Protein AF-A0A382G3J0-F1 (afdb_monomer_lite)

Foldseek 3Di:
DDDLVLVAAKWWFDDPDWIWIWGRDSVQKIWIDTNNHTDDIWGWDDDPQWIWTDDPQQWTWIWGQDPQSKIKTAWITHRPDTGGDDPVPITIIGGD

Secondary structure (DSSP, 8-state):
---HHHH-EEEEE--SS--EEEEEETTTEEEEEETTEEEEEEEEEEETTEEEEE-GGGEEEEEEE-TTS-EEEEEEEETTEEEEPPGGG-EEEEE-

Organism: NCBI:txid408172

Structure (mmCIF, N/CA/C/O backbone):
data_AF-A0A382G3J0-F1
#
_entry.id   AF-A0A382G3J0-F1
#
loop_
_atom_site.group_PDB
_atom_site.id
_atom_site.type_symbol
_atom_site.label_atom_id
_atom_site.label_alt_id
_atom_site.label_comp_id
_atom_site.label_asym_id
_atom_site.label_entity_id
_atom_site.label_seq_id
_atom_site.pdbx_PDB_ins_code
_atom_site.Cartn_x
_atom_site.Cartn_y
_atom_site.Cartn_z
_atom_site.occupancy
_atom_site.B_iso_or_equiv
_atom_site.auth_seq_id
_atom_site.auth_comp_id
_atom_site.auth_asym_id
_atom_site.auth_atom_id
_atom_site.pdbx_PDB_model_num
ATOM 1 N N . MET A 1 1 ? -17.448 1.077 7.717 1.00 72.62 1 MET A N 1
ATOM 2 C CA . MET A 1 1 ? -16.277 1.838 8.197 1.00 72.62 1 MET A CA 1
ATOM 3 C C . MET A 1 1 ? -15.090 0.900 8.153 1.00 72.62 1 MET A C 1
ATOM 5 O O . MET A 1 1 ? -15.220 -0.214 8.652 1.00 72.62 1 MET A O 1
ATOM 9 N N . LEU A 1 2 ? -14.009 1.291 7.477 1.00 85.75 2 LEU A N 1
ATOM 10 C CA . LEU A 1 2 ? -12.788 0.490 7.434 1.00 85.75 2 LEU A CA 1
ATOM 11 C C . LEU A 1 2 ? -12.072 0.581 8.790 1.00 85.75 2 LEU A C 1
ATOM 13 O O . LEU A 1 2 ? -12.066 1.637 9.418 1.00 85.75 2 LEU A O 1
ATOM 17 N N . GLU A 1 3 ? -11.508 -0.533 9.244 1.00 88.56 3 GLU A N 1
ATOM 18 C CA . GLU A 1 3 ? -10.870 -0.669 10.556 1.00 88.56 3 GLU A CA 1
ATOM 19 C C . GLU A 1 3 ? -9.390 -1.027 10.379 1.00 88.56 3 GLU A C 1
ATOM 21 O O . GLU A 1 3 ? -9.001 -1.635 9.378 1.00 88.56 3 GLU A O 1
ATOM 26 N N . ALA A 1 4 ? -8.556 -0.608 11.335 1.00 88.44 4 ALA A N 1
ATOM 27 C CA . ALA A 1 4 ? -7.104 -0.757 11.250 1.00 88.44 4 ALA A CA 1
ATOM 28 C C . ALA A 1 4 ? -6.659 -2.229 11.182 1.00 88.44 4 ALA A C 1
ATOM 30 O O . ALA A 1 4 ? -5.733 -2.546 10.444 1.00 88.44 4 ALA A O 1
ATOM 31 N N . ASP A 1 5 ? -7.355 -3.129 11.877 1.00 90.75 5 ASP A N 1
ATOM 32 C CA . ASP A 1 5 ? -7.106 -4.579 11.905 1.00 90.75 5 ASP A CA 1
ATOM 33 C C . ASP A 1 5 ? -7.249 -5.257 10.528 1.00 90.75 5 ASP A C 1
ATOM 35 O O . ASP A 1 5 ? -6.563 -6.232 10.220 1.00 90.75 5 ASP A O 1
ATOM 39 N N . LYS A 1 6 ? -8.110 -4.723 9.655 1.00 90.00 6 LYS A N 1
ATOM 40 C CA . LYS A 1 6 ? -8.275 -5.213 8.277 1.00 90.00 6 LYS A CA 1
ATOM 41 C C . LYS A 1 6 ? -7.112 -4.799 7.379 1.00 90.00 6 LYS A C 1
ATOM 43 O O . LYS A 1 6 ? -6.798 -5.504 6.416 1.00 90.00 6 LYS A O 1
ATOM 48 N N . ILE A 1 7 ? -6.479 -3.674 7.705 1.00 93.81 7 ILE A N 1
ATOM 49 C CA . ILE A 1 7 ? -5.379 -3.070 6.948 1.00 93.81 7 ILE A CA 1
ATOM 50 C C . ILE A 1 7 ? -4.029 -3.595 7.425 1.00 93.81 7 ILE A C 1
ATOM 52 O O . ILE A 1 7 ? -3.114 -3.733 6.620 1.00 93.81 7 ILE A O 1
ATOM 56 N N . THR A 1 8 ? -3.874 -3.879 8.717 1.00 95.88 8 THR A N 1
ATOM 57 C CA . THR A 1 8 ? -2.585 -4.307 9.250 1.00 95.88 8 THR A CA 1
ATOM 58 C C . THR A 1 8 ? -2.141 -5.626 8.631 1.00 95.88 8 THR A C 1
ATOM 60 O O . THR A 1 8 ? -2.935 -6.529 8.331 1.00 95.88 8 THR A O 1
ATOM 63 N N . GLY A 1 9 ? -0.838 -5.717 8.379 1.00 96.31 9 GLY A N 1
ATOM 64 C CA . GLY A 1 9 ? -0.231 -6.865 7.725 1.00 96.31 9 GLY A CA 1
ATOM 65 C C . GLY A 1 9 ? 0.753 -6.488 6.629 1.00 96.31 9 GLY A C 1
ATOM 66 O O . GLY A 1 9 ? 1.117 -5.328 6.435 1.00 96.31 9 GLY A O 1
ATOM 67 N N . THR A 1 10 ? 1.209 -7.520 5.927 1.00 96.75 10 THR A N 1
ATOM 68 C CA . THR A 1 10 ? 2.213 -7.406 4.875 1.00 96.75 10 THR A CA 1
ATOM 69 C C . THR A 1 10 ? 1.575 -7.641 3.517 1.00 96.75 10 THR A C 1
ATOM 71 O O . THR A 1 10 ? 0.844 -8.611 3.328 1.00 96.75 10 THR A O 1
ATOM 74 N N . TYR A 1 11 ? 1.900 -6.780 2.561 1.00 95.88 11 TYR A N 1
ATOM 75 C CA . TYR A 1 11 ? 1.403 -6.839 1.197 1.00 95.88 11 TYR A CA 1
ATOM 76 C C . TYR A 1 11 ? 2.556 -6.808 0.209 1.00 95.88 11 TYR A C 1
ATOM 78 O O . TYR A 1 11 ? 3.537 -6.102 0.430 1.00 95.88 11 TYR A O 1
ATOM 86 N N . THR A 1 12 ? 2.435 -7.528 -0.903 1.00 94.38 12 THR A N 1
ATOM 87 C CA . THR A 1 12 ? 3.457 -7.545 -1.958 1.00 94.38 12 THR A CA 1
ATOM 88 C C . THR A 1 12 ? 2.863 -7.339 -3.335 1.00 94.38 12 THR A C 1
ATOM 90 O O . THR A 1 12 ? 1.769 -7.820 -3.635 1.00 94.38 12 THR A O 1
ATOM 93 N N . SER A 1 13 ? 3.597 -6.638 -4.198 1.00 88.31 13 SER A N 1
ATOM 94 C CA . SER A 1 13 ? 3.321 -6.639 -5.634 1.00 88.31 13 SER A CA 1
ATOM 95 C C . SER A 1 13 ? 4.361 -7.495 -6.341 1.00 88.31 13 SER A C 1
ATOM 97 O O . SER A 1 13 ? 5.551 -7.183 -6.300 1.00 88.31 13 SER A O 1
ATOM 99 N N . THR A 1 14 ? 3.914 -8.542 -7.026 1.00 68.81 14 THR A N 1
ATOM 100 C CA . THR A 1 14 ? 4.757 -9.319 -7.934 1.00 68.81 14 THR A CA 1
ATOM 101 C C . THR A 1 14 ? 4.511 -8.829 -9.361 1.00 68.81 14 THR A C 1
ATOM 103 O O . THR A 1 14 ? 3.494 -9.128 -9.981 1.00 68.81 14 THR A O 1
ATOM 106 N N . GLY A 1 15 ? 5.421 -7.999 -9.866 1.00 65.19 15 GLY A N 1
ATOM 107 C CA . GLY A 1 15 ? 5.438 -7.514 -11.247 1.00 65.19 15 GLY A CA 1
ATOM 108 C C . GLY A 1 15 ? 6.852 -7.611 -11.828 1.00 65.19 15 GLY A C 1
ATOM 109 O O . GLY A 1 15 ? 7.786 -7.896 -11.080 1.00 65.19 15 GLY A O 1
ATOM 110 N N . PRO A 1 16 ? 7.041 -7.411 -13.144 1.00 53.47 16 PRO A N 1
ATOM 111 C CA . PRO A 1 16 ? 8.379 -7.358 -13.724 1.00 53.47 16 PRO A CA 1
ATOM 112 C C . PRO A 1 16 ? 9.150 -6.160 -13.145 1.00 53.47 16 PRO A C 1
ATOM 114 O O . PRO A 1 16 ? 8.722 -5.019 -13.311 1.00 53.47 16 PRO A O 1
ATOM 117 N N . GLY A 1 17 ? 10.268 -6.425 -12.465 1.00 67.19 17 GLY A N 1
ATOM 118 C CA . GLY A 1 17 ? 11.074 -5.421 -11.762 1.00 67.19 17 GLY A CA 1
ATOM 119 C C . GLY A 1 17 ? 11.246 -5.758 -10.281 1.00 67.19 17 GLY A C 1
ATOM 120 O O . GLY A 1 17 ? 11.188 -6.928 -9.904 1.00 67.19 17 GLY A O 1
ATOM 121 N N . ASP A 1 18 ? 11.464 -4.735 -9.456 1.00 75.12 18 ASP A N 1
ATOM 122 C CA . ASP A 1 18 ? 11.659 -4.916 -8.019 1.00 75.12 18 ASP A CA 1
ATOM 123 C C . ASP A 1 18 ? 10.375 -5.350 -7.306 1.00 75.12 18 ASP A C 1
ATOM 125 O O . ASP A 1 18 ? 9.274 -4.855 -7.583 1.00 75.12 18 ASP A O 1
ATOM 129 N N . VAL A 1 19 ? 10.529 -6.242 -6.328 1.00 77.56 19 VAL A N 1
ATOM 130 C CA . VAL A 1 19 ? 9.424 -6.652 -5.462 1.00 77.56 19 VAL A CA 1
ATOM 131 C C . VAL A 1 19 ? 9.222 -5.584 -4.401 1.00 77.56 19 VA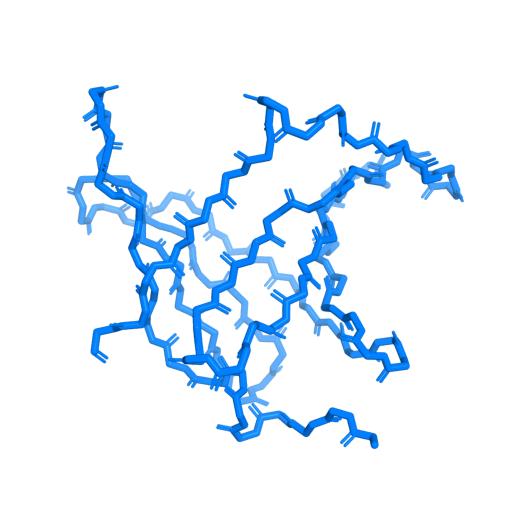L A C 1
ATOM 133 O O . VAL A 1 19 ? 10.054 -5.399 -3.511 1.00 77.56 19 VAL A O 1
ATOM 136 N N . TRP A 1 20 ? 8.082 -4.903 -4.483 1.00 88.69 20 TRP A N 1
ATOM 137 C CA . TRP A 1 20 ? 7.639 -3.998 -3.434 1.00 88.69 20 TRP A CA 1
ATOM 138 C C . TRP A 1 20 ? 6.899 -4.7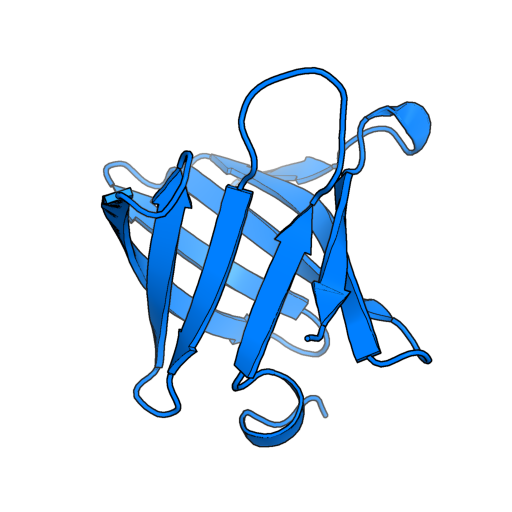65 -2.353 1.00 88.69 20 TRP A C 1
ATOM 140 O O . TRP A 1 20 ? 5.954 -5.508 -2.639 1.00 88.69 20 TRP A O 1
ATOM 150 N N . LYS A 1 21 ? 7.287 -4.507 -1.108 1.00 94.06 21 LYS A N 1
ATOM 151 C CA . LYS A 1 21 ? 6.605 -4.981 0.092 1.00 94.06 21 LYS A CA 1
ATOM 152 C C . LYS A 1 21 ? 6.161 -3.786 0.928 1.00 94.06 21 LYS A C 1
ATOM 154 O O . LYS A 1 21 ? 6.937 -2.863 1.163 1.00 94.06 21 LYS A O 1
ATOM 159 N N . LEU A 1 22 ? 4.902 -3.810 1.348 1.00 95.12 22 LEU A N 1
ATOM 160 C CA . LEU A 1 22 ? 4.261 -2.807 2.193 1.00 95.12 22 LEU A CA 1
ATOM 161 C C . LEU A 1 22 ? 3.892 -3.468 3.520 1.00 95.12 22 LEU A C 1
ATOM 163 O O . LEU A 1 22 ? 3.200 -4.485 3.512 1.00 95.12 22 LEU A O 1
ATOM 167 N N . VAL A 1 23 ? 4.338 -2.911 4.642 1.00 96.88 23 VAL A N 1
ATOM 168 C CA . VAL A 1 23 ? 4.026 -3.416 5.985 1.00 96.88 23 VAL A CA 1
ATOM 169 C C . VAL A 1 23 ? 3.235 -2.350 6.733 1.00 96.88 23 VAL A C 1
ATOM 171 O O . VAL A 1 23 ? 3.784 -1.323 7.124 1.00 96.88 23 VAL A O 1
ATOM 174 N N . PHE A 1 24 ? 1.936 -2.588 6.909 1.00 96.62 24 PHE A N 1
ATOM 175 C CA . PHE A 1 24 ? 1.040 -1.715 7.665 1.00 96.62 24 PHE A CA 1
ATOM 176 C C . PHE A 1 24 ? 1.013 -2.148 9.132 1.00 96.62 24 PHE A C 1
ATOM 178 O O . PHE A 1 24 ? 0.550 -3.245 9.458 1.00 96.62 24 PHE A O 1
ATOM 185 N N . LEU A 1 25 ? 1.503 -1.279 10.012 1.00 95.69 25 LEU A N 1
ATOM 186 C CA . LEU A 1 25 ? 1.557 -1.480 11.458 1.00 95.69 25 LEU A CA 1
ATOM 187 C C . LEU A 1 25 ? 0.375 -0.781 12.145 1.00 95.69 25 LEU A C 1
ATOM 189 O O . LEU A 1 25 ? -0.044 0.292 11.714 1.00 95.69 25 LEU A O 1
ATOM 193 N N . GLU A 1 26 ? -0.121 -1.343 13.254 1.00 90.31 26 GLU A N 1
ATOM 194 C CA . GLU A 1 26 ? -1.295 -0.830 13.999 1.00 90.31 26 GLU A CA 1
ATOM 195 C C . GLU A 1 26 ? -1.133 0.612 14.496 1.00 90.31 26 GLU A C 1
ATOM 197 O O . GLU A 1 26 ? -2.113 1.306 14.743 1.00 90.31 26 GLU A O 1
ATOM 202 N N . GLN A 1 27 ? 0.108 1.083 14.607 1.00 88.88 27 GLN A N 1
ATOM 203 C CA . GLN A 1 27 ? 0.458 2.420 15.081 1.00 88.88 27 GLN A CA 1
ATOM 204 C C . GLN A 1 27 ? 0.297 3.516 14.011 1.00 88.88 27 GLN A C 1
ATOM 206 O O . GLN A 1 27 ? 0.721 4.643 14.242 1.00 88.88 27 GLN A O 1
ATOM 211 N N . GLY A 1 28 ? -0.274 3.206 12.840 1.00 93.00 28 GLY A N 1
ATOM 212 C CA . GLY A 1 28 ? -0.389 4.168 11.735 1.00 93.00 28 GLY A CA 1
ATOM 213 C C . GLY A 1 28 ? 0.895 4.311 10.914 1.00 93.00 28 GLY A C 1
ATOM 214 O O . GLY A 1 28 ? 1.040 5.260 10.150 1.00 93.00 28 GLY A O 1
ATOM 215 N N . ILE A 1 29 ? 1.827 3.364 11.051 1.00 95.44 29 ILE A N 1
ATOM 216 C CA . ILE A 1 29 ? 3.109 3.356 10.340 1.00 95.44 29 ILE A CA 1
ATOM 217 C C . ILE A 1 29 ? 3.029 2.404 9.144 1.00 95.44 29 ILE A C 1
ATOM 219 O O . ILE A 1 29 ? 2.529 1.283 9.262 1.00 95.44 29 ILE A O 1
ATOM 223 N N . LEU A 1 30 ? 3.515 2.859 7.991 1.00 95.94 30 LEU A N 1
ATOM 224 C CA . LEU A 1 30 ? 3.734 2.061 6.792 1.00 95.94 30 LEU A CA 1
ATOM 225 C C . LEU A 1 30 ? 5.238 1.953 6.541 1.00 95.94 30 LEU A C 1
ATOM 227 O O . LEU A 1 30 ? 5.881 2.952 6.228 1.00 95.94 30 LEU A O 1
ATOM 231 N N . GLU A 1 31 ? 5.780 0.741 6.581 1.00 96.00 31 GLU A N 1
ATOM 232 C CA . GLU A 1 31 ? 7.130 0.468 6.085 1.00 96.00 31 GLU A CA 1
ATOM 233 C C . GLU A 1 31 ? 7.075 -0.010 4.634 1.00 96.00 31 GLU A C 1
ATOM 235 O O . GLU A 1 31 ? 6.226 -0.817 4.246 1.00 96.00 31 GLU A O 1
ATOM 240 N N . THR A 1 32 ? 8.002 0.480 3.819 1.00 93.44 32 THR A N 1
ATOM 241 C CA . THR A 1 32 ? 8.166 0.046 2.432 1.00 93.44 32 THR A CA 1
ATOM 242 C C . THR A 1 32 ? 9.514 -0.626 2.264 1.00 93.44 32 THR A C 1
ATOM 244 O O . THR A 1 32 ? 10.521 -0.146 2.785 1.00 93.44 32 THR A O 1
ATOM 247 N N . HIS A 1 33 ? 9.535 -1.733 1.530 1.00 93.75 33 HIS A N 1
ATOM 248 C CA . HIS A 1 33 ? 10.755 -2.448 1.185 1.00 93.75 33 HIS A CA 1
ATOM 249 C C . HIS A 1 33 ? 10.813 -2.697 -0.316 1.00 93.75 33 HIS A C 1
ATOM 251 O O . HIS A 1 33 ? 9.780 -2.918 -0.957 1.00 93.75 33 HIS A O 1
ATOM 257 N N . ILE A 1 34 ? 12.033 -2.697 -0.842 1.00 90.94 34 ILE A N 1
ATOM 258 C CA . ILE A 1 34 ? 12.358 -3.037 -2.224 1.00 90.94 34 ILE A CA 1
ATOM 259 C C . ILE A 1 34 ? 13.353 -4.193 -2.153 1.00 90.94 34 ILE A C 1
ATOM 261 O O . ILE A 1 34 ? 14.414 -4.039 -1.557 1.00 90.94 34 ILE A O 1
ATOM 265 N N . ASN A 1 35 ? 13.002 -5.353 -2.715 1.00 87.56 35 ASN A N 1
ATOM 266 C CA . ASN A 1 35 ? 13.840 -6.562 -2.667 1.00 87.56 35 ASN A CA 1
ATOM 267 C C . ASN A 1 35 ? 14.303 -6.911 -1.232 1.00 87.56 35 ASN A C 1
ATOM 269 O O . ASN A 1 35 ? 15.480 -7.146 -0.983 1.00 87.56 35 ASN A O 1
ATOM 273 N N . ASP A 1 36 ? 13.352 -6.898 -0.289 1.00 86.50 36 ASP A N 1
ATOM 274 C CA . ASP A 1 36 ? 13.522 -7.145 1.156 1.00 86.50 36 ASP A CA 1
ATOM 275 C C . ASP A 1 36 ? 14.334 -6.105 1.955 1.00 86.50 36 ASP A C 1
ATOM 277 O O . ASP A 1 36 ? 14.307 -6.124 3.189 1.00 86.50 36 ASP A O 1
ATOM 281 N N . GLU A 1 37 ? 14.942 -5.111 1.310 1.00 91.62 37 GLU A N 1
ATOM 282 C CA . GLU A 1 37 ? 15.626 -4.011 1.995 1.00 91.62 37 GLU A CA 1
ATOM 283 C C . GLU A 1 37 ? 14.648 -2.884 2.358 1.00 91.62 37 GLU A C 1
ATOM 285 O O . GLU A 1 37 ? 13.849 -2.449 1.523 1.00 91.62 37 GLU A O 1
ATOM 290 N N . LYS A 1 38 ? 14.691 -2.398 3.613 1.00 92.94 38 LYS A N 1
ATOM 291 C CA . LYS A 1 38 ? 13.849 -1.270 4.060 1.00 92.94 38 LYS A CA 1
ATOM 292 C C . LYS A 1 38 ? 14.216 -0.030 3.247 1.00 92.94 38 LYS A C 1
ATOM 294 O O . LYS A 1 38 ? 15.358 0.416 3.262 1.00 92.94 38 LYS A O 1
ATOM 299 N N . HIS A 1 39 ? 13.226 0.523 2.560 1.00 91.81 39 HIS A N 1
ATOM 300 C CA . HIS A 1 39 ? 13.387 1.658 1.664 1.00 91.81 39 HIS A CA 1
ATOM 301 C C . HIS A 1 39 ? 12.959 2.968 2.328 1.00 91.81 39 HIS A C 1
ATOM 303 O O . HIS A 1 39 ? 13.716 3.932 2.319 1.00 91.81 39 HIS A O 1
ATOM 309 N N . ASN A 1 40 ? 11.757 3.005 2.907 1.00 92.94 40 ASN A N 1
ATOM 310 C CA . ASN A 1 40 ? 11.187 4.196 3.540 1.00 92.94 40 ASN A CA 1
ATOM 311 C C . ASN A 1 40 ? 10.111 3.832 4.568 1.00 92.94 40 ASN A C 1
ATOM 313 O O . ASN A 1 40 ? 9.583 2.718 4.563 1.00 92.94 40 ASN A O 1
ATOM 317 N N . GLU A 1 41 ? 9.756 4.809 5.399 1.00 94.56 41 GLU A N 1
ATOM 318 C CA . GLU A 1 41 ? 8.665 4.747 6.368 1.00 94.56 41 GLU A CA 1
ATOM 319 C C . GLU A 1 41 ? 7.741 5.958 6.194 1.00 94.56 41 GLU A C 1
ATOM 321 O O . GLU A 1 41 ? 8.212 7.072 5.964 1.00 94.56 41 GLU A O 1
ATOM 326 N N . TYR A 1 42 ? 6.432 5.734 6.290 1.00 94.12 42 TYR A N 1
ATOM 327 C CA . TYR A 1 42 ? 5.396 6.749 6.109 1.00 94.12 42 TYR A CA 1
ATOM 328 C C . TYR A 1 42 ? 4.317 6.626 7.179 1.00 94.12 42 TYR A C 1
ATOM 330 O O . TYR A 1 42 ? 4.170 5.582 7.815 1.00 94.12 42 TYR A O 1
ATOM 338 N N . GLN A 1 43 ? 3.523 7.682 7.334 1.00 94.62 43 GLN A N 1
ATOM 339 C CA . GLN A 1 43 ? 2.302 7.637 8.131 1.00 94.62 43 GLN A CA 1
ATOM 340 C C . GLN A 1 43 ? 1.108 7.292 7.240 1.00 94.62 43 GLN A C 1
ATOM 342 O O . GLN A 1 43 ? 1.056 7.681 6.068 1.00 94.62 43 GLN A O 1
ATOM 347 N N . TRP A 1 44 ? 0.138 6.573 7.799 1.00 95.50 44 TRP A N 1
ATOM 348 C CA . TRP A 1 44 ? -1.123 6.274 7.135 1.00 95.50 44 TRP A CA 1
ATOM 349 C C . TRP A 1 44 ? -2.323 6.522 8.039 1.00 95.50 44 TRP A C 1
ATOM 351 O O . TRP A 1 44 ? -2.256 6.392 9.260 1.00 95.50 44 TR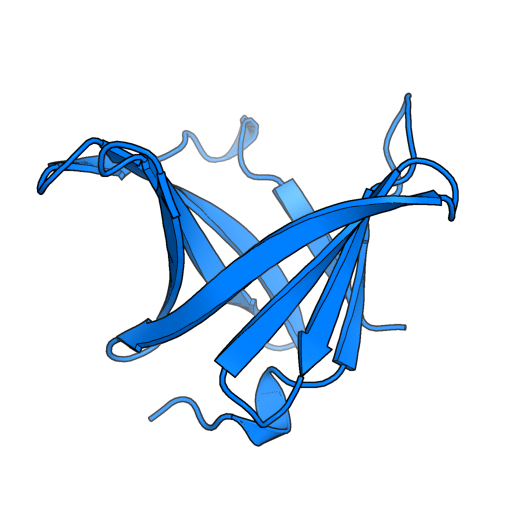P A O 1
ATOM 361 N N . LYS A 1 45 ? -3.453 6.854 7.415 1.00 94.25 45 LYS A N 1
ATOM 362 C CA . LYS A 1 45 ? -4.740 7.032 8.094 1.00 94.25 45 LYS A CA 1
ATOM 363 C C . LYS A 1 45 ? -5.893 6.506 7.251 1.00 94.25 45 LYS A C 1
ATOM 365 O O . LYS A 1 45 ? -5.790 6.409 6.028 1.00 94.25 45 LYS A O 1
ATOM 370 N N . ILE A 1 46 ? -7.002 6.200 7.916 1.00 94.69 46 ILE A N 1
ATOM 371 C CA . ILE A 1 46 ? -8.251 5.799 7.265 1.00 94.69 46 ILE A CA 1
ATOM 372 C C . ILE A 1 46 ? -9.099 7.044 7.023 1.00 94.69 46 ILE A C 1
ATOM 374 O O . ILE A 1 46 ? -9.372 7.803 7.953 1.00 94.69 46 ILE A O 1
ATOM 378 N N . VAL A 1 47 ? -9.549 7.232 5.786 1.00 93.69 47 VAL A N 1
ATOM 379 C CA . VAL A 1 47 ? -10.491 8.287 5.400 1.00 93.69 47 VAL A CA 1
ATOM 380 C C . VAL A 1 47 ? -11.682 7.620 4.716 1.00 93.69 47 VAL A C 1
ATOM 382 O O . VAL A 1 47 ? -11.621 7.244 3.549 1.00 93.69 47 VAL A O 1
ATOM 385 N N . GLY A 1 48 ? -12.768 7.417 5.466 1.00 94.12 48 GLY A N 1
ATOM 386 C CA . GLY A 1 48 ? -13.938 6.675 4.988 1.00 94.12 48 GLY A CA 1
ATOM 387 C C . GLY A 1 48 ? -13.625 5.195 4.738 1.00 94.12 48 GLY A C 1
ATOM 388 O O . GLY A 1 48 ? -13.546 4.405 5.680 1.00 94.12 48 GLY A O 1
ATOM 389 N N . GLU A 1 49 ? -13.476 4.826 3.466 1.00 94.12 49 GLU A N 1
ATOM 390 C CA . GLU A 1 49 ? -13.140 3.465 3.007 1.00 94.12 49 GLU A CA 1
ATOM 391 C C . GLU A 1 49 ? -11.740 3.385 2.373 1.00 94.12 49 GLU A C 1
ATOM 393 O O . GLU A 1 49 ? -11.340 2.346 1.850 1.00 94.12 49 GLU A O 1
ATOM 398 N N . GLU A 1 50 ? -10.985 4.483 2.426 1.00 96.12 50 GLU A N 1
ATOM 399 C CA . GLU A 1 50 ? -9.673 4.613 1.804 1.00 96.12 50 GLU A CA 1
ATOM 400 C C . GLU A 1 50 ? -8.559 4.679 2.847 1.00 96.12 50 GLU A C 1
ATOM 402 O O . GLU A 1 50 ? -8.747 5.130 3.979 1.00 96.12 50 GLU A O 1
ATOM 407 N N . ILE A 1 51 ? -7.365 4.283 2.420 1.00 96.38 51 ILE A N 1
ATOM 408 C CA . ILE A 1 51 ? -6.121 4.414 3.170 1.00 96.38 51 ILE A CA 1
ATOM 409 C C . ILE A 1 51 ? -5.300 5.510 2.504 1.00 96.38 51 ILE A C 1
ATOM 411 O O . ILE A 1 51 ? -4.956 5.408 1.325 1.00 96.38 51 ILE A O 1
ATOM 415 N N . HIS A 1 52 ? -4.991 6.560 3.253 1.00 95.62 52 HIS A N 1
ATOM 416 C CA . HIS A 1 52 ? -4.218 7.702 2.776 1.00 95.62 52 HIS A CA 1
ATOM 417 C C . HIS A 1 52 ? -2.817 7.626 3.370 1.00 95.62 52 HIS A C 1
ATOM 419 O O . HIS A 1 52 ? -2.676 7.572 4.590 1.00 95.62 52 HIS A O 1
ATOM 425 N N . ILE A 1 53 ? -1.801 7.598 2.507 1.00 94.88 53 ILE A N 1
ATOM 426 C CA . ILE A 1 53 ? -0.386 7.637 2.886 1.00 94.88 53 ILE A CA 1
ATOM 427 C C . ILE A 1 53 ? 0.123 9.057 2.711 1.00 94.88 53 ILE A C 1
ATOM 429 O O . ILE A 1 53 ? 0.034 9.604 1.609 1.00 94.88 53 ILE A O 1
ATOM 433 N N . GLU A 1 54 ? 0.704 9.608 3.769 1.00 87.62 54 GLU A N 1
ATOM 434 C CA . GLU A 1 54 ? 1.324 10.928 3.760 1.00 87.62 54 GLU A CA 1
ATOM 435 C C . GLU A 1 54 ? 2.841 10.781 3.601 1.00 87.62 54 GLU A C 1
ATOM 437 O O . GLU A 1 54 ? 3.513 10.130 4.405 1.00 87.62 54 GLU A O 1
ATOM 442 N N . ALA A 1 55 ? 3.381 11.375 2.539 1.00 84.12 55 ALA A N 1
ATOM 443 C CA . ALA A 1 55 ? 4.810 11.543 2.328 1.00 84.12 55 ALA A CA 1
ATOM 444 C C . ALA A 1 55 ? 5.190 13.031 2.427 1.00 84.12 55 ALA A C 1
ATOM 446 O O . ALA A 1 55 ? 4.345 13.916 2.575 1.00 84.12 55 ALA A O 1
ATOM 447 N N . ASN A 1 56 ? 6.492 13.311 2.357 1.00 79.62 56 ASN A N 1
ATOM 448 C CA . ASN A 1 56 ? 7.005 14.677 2.424 1.00 79.62 56 ASN A CA 1
ATOM 449 C C . ASN A 1 56 ? 6.462 15.551 1.280 1.00 79.62 56 ASN A C 1
ATOM 451 O O . ASN A 1 56 ? 6.176 15.065 0.185 1.00 79.62 56 ASN A O 1
ATOM 455 N N . GLU A 1 57 ? 6.386 16.860 1.539 1.00 81.69 57 GLU A N 1
ATOM 456 C CA . GLU A 1 57 ? 5.986 17.886 0.560 1.00 81.69 57 GLU A CA 1
ATOM 457 C C . GLU A 1 57 ? 4.547 17.736 0.034 1.00 81.69 57 GLU A C 1
ATOM 459 O O . GLU A 1 57 ? 4.263 18.101 -1.102 1.00 81.69 57 GLU A O 1
ATOM 464 N N . GLY A 1 58 ? 3.634 17.177 0.836 1.00 77.62 58 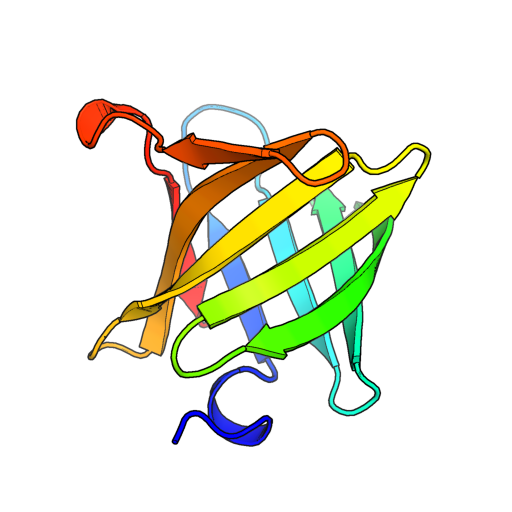GLY A N 1
ATOM 465 C CA . GLY A 1 58 ? 2.228 17.013 0.447 1.00 77.62 58 GLY A CA 1
ATOM 466 C C . GLY A 1 58 ? 1.988 15.897 -0.571 1.00 77.62 58 GLY A C 1
ATOM 467 O O . GLY A 1 58 ? 0.865 15.710 -1.027 1.00 77.62 58 GLY A O 1
ATOM 468 N N . LYS A 1 59 ? 3.020 15.130 -0.929 1.00 90.12 59 LYS A N 1
ATOM 469 C CA . LYS A 1 59 ? 2.868 13.974 -1.811 1.00 90.12 59 LYS A CA 1
ATOM 470 C C . LYS A 1 59 ? 2.270 12.810 -1.040 1.00 90.12 59 LYS A C 1
ATOM 472 O O . LYS A 1 59 ? 2.550 12.615 0.139 1.00 90.12 59 LYS A O 1
ATOM 477 N N . GLY A 1 60 ? 1.498 11.975 -1.718 1.00 93.38 60 GLY A N 1
ATOM 478 C CA . GLY A 1 60 ? 0.902 10.816 -1.070 1.00 93.38 60 GLY A CA 1
ATOM 479 C C . GLY A 1 60 ? 0.344 9.790 -2.032 1.00 93.38 60 GLY A C 1
ATOM 480 O O . GLY A 1 60 ? 0.386 9.933 -3.258 1.00 93.38 60 GLY A O 1
ATOM 481 N N . ARG A 1 61 ? -0.182 8.715 -1.455 1.00 94.25 61 ARG A N 1
ATOM 482 C CA . ARG A 1 61 ? -0.868 7.654 -2.194 1.00 94.25 61 ARG A CA 1
ATOM 483 C C . ARG A 1 61 ? -2.160 7.288 -1.499 1.00 94.25 61 ARG A C 1
ATOM 485 O O . ARG A 1 61 ? -2.217 7.243 -0.275 1.00 94.25 61 ARG A O 1
ATOM 492 N N . VAL A 1 62 ? -3.159 6.958 -2.304 1.00 96.75 62 VAL A N 1
ATOM 493 C CA . VAL A 1 62 ? -4.450 6.470 -1.829 1.00 96.75 62 VAL A CA 1
ATOM 494 C C . VAL A 1 62 ? -4.608 5.0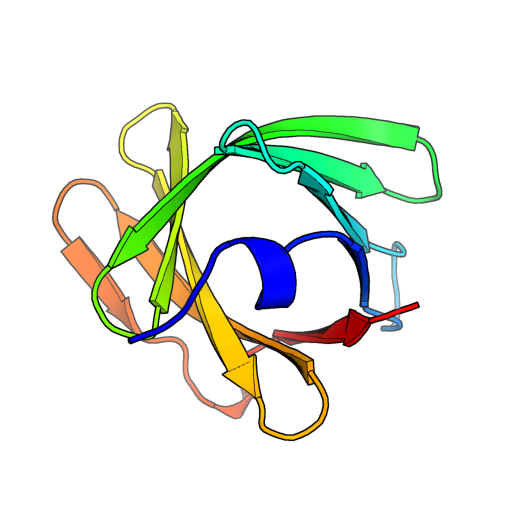15 -2.237 1.00 96.75 62 VAL A C 1
ATOM 496 O O . VAL A 1 62 ? -4.401 4.658 -3.405 1.00 96.75 62 VAL A O 1
ATOM 499 N N . TYR A 1 63 ? -4.981 4.186 -1.268 1.00 96.81 63 TYR A N 1
ATOM 500 C CA . TYR A 1 63 ? -5.283 2.776 -1.463 1.00 96.81 63 TYR A CA 1
ATOM 501 C C . TYR A 1 63 ? -6.713 2.455 -1.042 1.00 96.81 63 TYR A C 1
ATOM 503 O O . TYR A 1 63 ? -7.263 3.082 -0.140 1.00 96.81 63 TYR A O 1
ATOM 511 N N . VAL A 1 64 ? -7.280 1.428 -1.666 1.00 96.69 64 VAL A N 1
ATOM 512 C CA . VAL A 1 64 ? -8.521 0.777 -1.226 1.00 96.69 64 VAL A CA 1
ATOM 513 C C . VAL A 1 64 ? -8.252 -0.684 -0.905 1.00 96.69 64 VAL A C 1
ATOM 515 O O . VAL A 1 64 ? -7.399 -1.310 -1.541 1.00 96.69 64 VAL A O 1
ATOM 518 N N . VAL A 1 65 ? -8.985 -1.212 0.074 1.00 95.69 65 VAL A N 1
ATOM 519 C CA . VAL A 1 65 ? -8.989 -2.640 0.406 1.00 95.69 65 VAL A CA 1
ATOM 520 C C . VAL A 1 65 ? -10.044 -3.333 -0.452 1.00 95.69 65 VAL A C 1
ATOM 522 O O . VAL A 1 65 ? -11.213 -2.958 -0.434 1.00 95.69 65 VAL A O 1
ATOM 525 N N . ASN A 1 66 ? -9.634 -4.343 -1.208 1.00 95.31 66 ASN A N 1
ATOM 526 C CA . ASN A 1 66 ? -10.524 -5.179 -2.004 1.00 95.31 66 ASN A CA 1
ATOM 527 C C . ASN A 1 66 ? -11.185 -6.259 -1.132 1.00 95.31 66 ASN A C 1
ATOM 529 O O . ASN A 1 66 ? -10.702 -6.594 -0.051 1.00 95.31 66 ASN A O 1
ATOM 533 N N . ASN A 1 67 ? -12.263 -6.869 -1.631 1.00 93.50 67 ASN A N 1
ATOM 534 C CA . ASN A 1 67 ? -12.998 -7.919 -0.907 1.00 93.50 67 ASN A CA 1
ATOM 535 C C . ASN A 1 67 ? -12.145 -9.153 -0.561 1.00 93.50 67 ASN A C 1
ATOM 537 O O . ASN A 1 67 ? -12.452 -9.858 0.394 1.00 93.50 67 ASN A O 1
ATOM 541 N N . ASP A 1 68 ? -11.091 -9.422 -1.334 1.00 93.88 68 ASP A N 1
ATOM 542 C CA . ASP A 1 68 ? -10.135 -10.507 -1.087 1.00 93.88 68 ASP A CA 1
ATOM 543 C C . ASP A 1 68 ? -9.027 -10.123 -0.087 1.00 93.88 68 ASP A C 1
ATOM 545 O O . ASP A 1 68 ? -8.096 -10.892 0.143 1.00 93.88 68 ASP A O 1
ATOM 549 N N . GLY A 1 69 ? -9.110 -8.923 0.494 1.00 93.38 69 GLY A N 1
ATOM 550 C CA . GLY A 1 69 ? -8.129 -8.374 1.417 1.00 93.38 69 GLY A CA 1
ATOM 551 C C . GLY A 1 69 ? -6.890 -7.789 0.743 1.00 93.38 69 GLY A C 1
ATOM 552 O O . GLY A 1 69 ? -6.017 -7.322 1.463 1.00 93.38 69 GLY A O 1
ATOM 553 N N . SER A 1 70 ? -6.780 -7.787 -0.592 1.00 95.69 70 SER A N 1
ATOM 554 C CA . SER A 1 70 ? -5.687 -7.113 -1.310 1.00 95.69 70 SER A CA 1
ATOM 555 C C . SER A 1 70 ? -5.849 -5.588 -1.310 1.00 95.69 70 SER A C 1
ATOM 557 O O . SER A 1 70 ? -6.934 -5.068 -1.059 1.00 95.69 70 SER A O 1
ATOM 559 N N . LEU A 1 71 ? -4.772 -4.857 -1.603 1.00 96.06 71 LEU A N 1
ATOM 560 C CA . LEU A 1 71 ? -4.785 -3.394 -1.710 1.00 96.06 71 LEU A CA 1
ATOM 561 C C . LEU A 1 71 ? -4.617 -2.954 -3.155 1.00 96.06 71 LEU A C 1
ATOM 563 O O . LEU A 1 71 ? -3.737 -3.463 -3.841 1.00 96.06 71 LEU A O 1
ATOM 567 N N . THR A 1 72 ? -5.354 -1.938 -3.594 1.00 95.94 72 THR A N 1
ATOM 568 C CA . THR A 1 72 ? -5.126 -1.298 -4.899 1.00 95.94 72 THR A CA 1
ATOM 569 C C . THR A 1 72 ? -4.788 0.174 -4.719 1.00 95.94 72 THR A C 1
ATOM 571 O O . THR A 1 72 ? -5.540 0.905 -4.084 1.00 95.94 72 THR A O 1
ATOM 574 N N . SER A 1 73 ? -3.670 0.623 -5.298 1.00 94.88 73 SER A N 1
ATOM 575 C CA . SER A 1 73 ? -3.334 2.050 -5.390 1.00 94.88 73 SER A CA 1
ATOM 576 C C . SER A 1 73 ? -4.188 2.702 -6.474 1.00 94.88 73 SER A C 1
ATOM 578 O O . SER A 1 73 ? -4.004 2.408 -7.659 1.00 94.88 73 SER A O 1
ATOM 580 N N . ILE A 1 74 ? -5.108 3.579 -6.069 1.00 97.06 74 ILE A N 1
ATOM 581 C CA . ILE A 1 74 ? -6.113 4.180 -6.962 1.00 97.06 74 ILE A CA 1
ATOM 582 C C . ILE A 1 74 ? -5.830 5.638 -7.312 1.00 97.06 74 ILE A C 1
ATOM 584 O O . ILE A 1 74 ? -6.225 6.078 -8.385 1.00 97.06 74 ILE A O 1
ATOM 588 N N . ALA A 1 75 ? -5.116 6.369 -6.458 1.00 96.56 75 ALA A N 1
ATOM 589 C CA . ALA A 1 75 ? -4.825 7.782 -6.666 1.00 96.56 75 ALA A CA 1
ATOM 590 C C . ALA A 1 75 ? -3.491 8.185 -6.024 1.00 96.56 75 ALA A C 1
ATOM 592 O O . ALA A 1 75 ? -2.934 7.467 -5.182 1.00 96.56 75 ALA A O 1
ATOM 593 N N . TYR A 1 76 ? -2.999 9.347 -6.436 1.00 94.62 76 TYR A N 1
ATOM 594 C CA . TYR A 1 76 ? -1.925 10.077 -5.770 1.00 94.62 76 TYR A CA 1
ATOM 595 C C . TYR A 1 76 ? -2.493 11.316 -5.080 1.00 94.62 76 TYR A C 1
ATOM 597 O O . TYR A 1 76 ? -3.531 11.834 -5.498 1.00 94.62 76 TYR A O 1
ATOM 605 N N . LEU A 1 77 ? -1.795 11.776 -4.047 1.00 92.81 77 LEU A N 1
ATOM 606 C CA . LEU A 1 77 ? -2.014 13.091 -3.451 1.00 92.81 77 LEU A CA 1
ATOM 607 C C . LEU A 1 77 ? -0.864 14.008 -3.870 1.00 92.81 77 LEU A C 1
ATOM 609 O O . LEU A 1 77 ? 0.290 13.569 -3.849 1.00 92.81 77 LEU A O 1
ATOM 613 N N . ASP A 1 78 ? -1.193 15.237 -4.256 1.00 91.88 78 ASP A N 1
ATOM 614 C CA . ASP A 1 78 ? -0.249 16.322 -4.525 1.00 91.88 78 ASP A CA 1
ATOM 615 C C . ASP A 1 78 ? -0.730 17.585 -3.795 1.00 91.88 78 ASP A C 1
ATOM 617 O O . ASP A 1 78 ? -1.622 18.307 -4.243 1.00 91.88 78 ASP A O 1
ATOM 621 N N . GLY A 1 79 ? -0.224 17.776 -2.578 1.00 87.88 79 GLY A N 1
ATOM 622 C CA . GLY A 1 79 ? -0.761 18.747 -1.633 1.00 87.88 79 GLY A CA 1
ATOM 623 C C . GLY A 1 79 ? -2.183 18.377 -1.209 1.00 87.88 79 GLY A C 1
ATOM 624 O O . GLY A 1 79 ? -2.414 17.333 -0.602 1.00 87.88 79 GLY A O 1
ATOM 625 N N . GLU A 1 80 ? -3.134 19.254 -1.522 1.00 85.69 80 GLU A N 1
ATOM 626 C CA . GLU A 1 80 ? -4.565 19.036 -1.267 1.00 85.69 80 GLU A CA 1
ATOM 627 C C . GLU A 1 80 ? -5.282 18.382 -2.460 1.00 85.69 80 GLU A C 1
ATOM 629 O O . GLU A 1 80 ? -6.445 17.987 -2.348 1.00 85.69 80 GLU A O 1
ATOM 634 N N . GLU A 1 81 ? -4.607 18.248 -3.607 1.00 92.69 81 GLU A N 1
ATOM 635 C CA . GLU A 1 81 ? -5.201 17.687 -4.814 1.00 92.69 81 GLU A CA 1
ATOM 636 C C . GLU A 1 81 ? -5.112 16.159 -4.836 1.00 92.69 81 GLU A C 1
ATOM 638 O O . GLU A 1 81 ? -4.076 15.550 -4.561 1.00 92.69 81 GLU A O 1
ATOM 643 N N . ARG A 1 82 ? -6.221 15.527 -5.229 1.00 94.50 82 ARG A N 1
ATOM 644 C CA . ARG A 1 82 ? -6.302 14.090 -5.493 1.00 94.50 82 ARG A CA 1
ATOM 645 C C . ARG A 1 82 ? -6.287 13.846 -6.995 1.00 94.50 82 ARG A C 1
ATOM 647 O O . ARG A 1 82 ? -7.169 14.312 -7.713 1.00 94.50 82 ARG A O 1
ATOM 654 N N . ILE A 1 83 ? -5.339 13.033 -7.449 1.00 96.31 83 ILE A N 1
ATOM 655 C CA . ILE A 1 83 ? -5.168 12.694 -8.862 1.00 96.31 83 ILE A CA 1
ATOM 656 C C . ILE A 1 83 ? -5.483 11.210 -9.062 1.00 96.31 83 ILE A C 1
ATOM 658 O O . ILE A 1 83 ? -4.706 10.334 -8.672 1.00 96.31 83 ILE A O 1
ATOM 662 N N . GLU A 1 84 ? -6.635 10.926 -9.676 1.00 97.00 84 GLU A N 1
ATOM 663 C CA . GLU A 1 84 ? -7.072 9.565 -10.007 1.00 97.00 84 GLU A CA 1
ATOM 664 C C . GLU A 1 84 ? -6.115 8.880 -10.987 1.00 97.00 84 GLU A C 1
ATOM 666 O O . GLU A 1 84 ? -5.715 9.441 -12.010 1.00 97.00 84 GLU A O 1
ATOM 671 N N . ARG A 1 85 ? -5.787 7.615 -10.714 1.00 94.75 85 ARG A N 1
ATOM 672 C CA . ARG A 1 85 ? -5.027 6.778 -11.644 1.00 94.75 85 ARG A CA 1
ATOM 673 C C . ARG A 1 85 ? -5.982 6.090 -12.605 1.00 94.75 85 ARG A C 1
ATOM 675 O O . ARG A 1 85 ? -6.926 5.418 -12.182 1.00 94.75 85 ARG A O 1
ATOM 682 N N . ALA A 1 86 ? -5.666 6.168 -13.897 1.00 94.38 86 ALA A N 1
ATOM 683 C CA . ALA A 1 86 ? -6.307 5.342 -14.914 1.00 94.38 86 ALA A CA 1
ATOM 684 C C . ALA A 1 86 ? -6.246 3.856 -14.518 1.00 94.38 86 ALA A C 1
ATOM 686 O O . ALA A 1 86 ? -5.262 3.404 -13.928 1.00 94.38 86 ALA A O 1
ATOM 687 N N . LYS A 1 87 ? -7.306 3.097 -14.818 1.00 91.12 87 LYS A N 1
ATOM 688 C CA . LYS A 1 87 ? -7.483 1.716 -14.331 1.00 91.12 87 LYS A CA 1
ATOM 689 C C . LYS A 1 87 ? -6.330 0.786 -14.715 1.00 91.12 87 LYS A C 1
ATOM 691 O O . LYS A 1 87 ? -5.909 -0.019 -13.895 1.00 91.12 87 LYS A O 1
ATOM 696 N N . ASP A 1 88 ? -5.782 0.942 -15.915 1.00 90.94 88 ASP A N 1
ATOM 697 C CA . ASP A 1 88 ? -4.626 0.194 -16.428 1.00 90.94 88 ASP A CA 1
ATOM 698 C C . ASP A 1 88 ? -3.295 0.578 -15.757 1.00 90.94 88 ASP A C 1
ATOM 700 O O . ASP A 1 88 ? -2.296 -0.125 -15.901 1.00 90.94 88 ASP A O 1
ATOM 704 N N . LYS A 1 89 ? -3.267 1.697 -15.025 1.00 89.81 89 LYS A N 1
ATO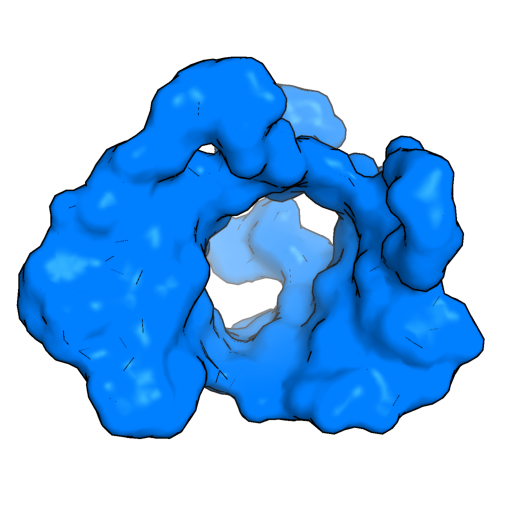M 705 C CA . LYS A 1 89 ? -2.114 2.169 -14.252 1.00 89.81 89 LYS A CA 1
ATOM 706 C C . LYS A 1 89 ? -2.244 1.896 -12.762 1.00 89.81 89 LYS A C 1
ATOM 708 O O . LYS A 1 89 ? -1.308 2.226 -12.039 1.00 89.81 89 LYS A O 1
ATOM 713 N N . GLN A 1 90 ? -3.359 1.356 -12.276 1.00 93.25 90 GLN A N 1
ATOM 714 C CA . GLN A 1 90 ? -3.505 0.993 -10.866 1.00 93.25 90 GLN A CA 1
ATOM 715 C C . GLN A 1 90 ? -2.655 -0.244 -10.554 1.00 93.25 90 GLN A C 1
ATOM 717 O O . GLN A 1 90 ? -2.455 -1.113 -11.400 1.00 93.25 90 GLN A O 1
ATOM 722 N N . SER A 1 91 ? -2.115 -0.307 -9.339 1.00 89.88 91 SER A N 1
ATOM 723 C CA . SER A 1 91 ? -1.256 -1.413 -8.901 1.00 89.88 91 SER A CA 1
ATOM 724 C C . SER A 1 91 ? -1.899 -2.115 -7.718 1.00 89.88 91 SER A C 1
ATOM 726 O O . SER A 1 91 ? -2.292 -1.445 -6.761 1.00 89.88 91 SER A O 1
ATOM 728 N N . THR A 1 92 ? -1.986 -3.443 -7.785 1.00 93.25 92 THR A N 1
ATOM 729 C CA . THR A 1 92 ? -2.570 -4.266 -6.723 1.00 93.25 92 THR A CA 1
ATOM 730 C C . THR A 1 92 ? -1.485 -5.018 -5.962 1.00 93.25 92 THR A C 1
ATOM 732 O O . THR A 1 92 ? -0.585 -5.605 -6.561 1.00 93.25 92 THR A O 1
ATOM 735 N N . TYR A 1 93 ? -1.600 -5.011 -4.638 1.00 94.50 93 TYR A N 1
ATOM 736 C CA . TYR A 1 93 ? -0.707 -5.662 -3.695 1.00 94.50 93 TYR A CA 1
ATOM 737 C C . TYR A 1 93 ? -1.479 -6.746 -2.949 1.00 94.50 93 TYR A C 1
ATOM 739 O O . TYR A 1 93 ? -2.511 -6.479 -2.332 1.00 94.50 93 TYR A O 1
ATOM 747 N N . LYS A 1 94 ? -0.986 -7.980 -3.006 1.00 95.12 94 LYS A N 1
ATOM 748 C CA . LYS A 1 94 ? -1.609 -9.132 -2.352 1.00 95.12 94 LYS A CA 1
ATOM 749 C C . LYS A 1 94 ? -1.123 -9.242 -0.917 1.00 95.12 94 LYS A C 1
ATOM 751 O O . LYS A 1 94 ? 0.071 -9.077 -0.675 1.00 95.12 94 LYS A O 1
ATOM 756 N N . LYS A 1 95 ? -2.035 -9.535 0.007 1.00 94.44 95 LYS A N 1
ATOM 757 C CA . LYS A 1 95 ? -1.697 -9.839 1.401 1.00 94.44 95 LYS A CA 1
ATOM 758 C C . LYS A 1 95 ? -0.940 -11.178 1.465 1.00 94.44 95 LYS A C 1
ATOM 760 O O . LYS A 1 95 ? -1.284 -12.083 0.702 1.00 94.44 95 LYS A O 1
ATOM 765 N N . ILE A 1 96 ? 0.097 -11.265 2.303 1.00 89.50 96 ILE A N 1
ATOM 766 C CA . ILE A 1 96 ? 0.830 -12.512 2.614 1.00 89.50 96 ILE A CA 1
ATOM 767 C C . ILE A 1 96 ? 0.190 -13.194 3.820 1.00 89.50 96 ILE A C 1
ATOM 769 O O . ILE A 1 96 ? -0.148 -12.460 4.778 1.00 89.50 96 ILE A O 1
#

Sequence (96 aa):
MLEADKITGTYTSTGPGDVWKLVFLEQGILETHINDEKHNEYQWKIVGEEIHIEANEGKGRVYVVNNDGSLTSIAYLDGEERIERAKDKQSTYKKI

pLDDT: mean 91.01, std 7.59, range [53.47, 97.06]

Radius of gyration: 12.61 Å; chains: 1; bounding box: 32×32×32 Å